Protein AF-A0A2Z3GND5-F1 (afdb_monomer_lite)

Foldseek 3Di:
DDPVVQCVLLVVLVHGPVVLVVQVPDPPDDDDDSPDDDDDDDDDDDDDDDDDKDKDKDAADAARVAEDEQEFADDDPAADDDDPNDRGPPCVVPGVVSVVVLVVVVVCQVPDVVHHRYMYMYMHHYPPD

InterPro domains:
  IPR007484 Peptidase M28 [PF04389] (53-129)
  IPR045175 Peptidase M28 family [PTHR12147] (42-129)

Sequence (129 aa):
MTPDAAKRLFAAAGQNYDAAYAAANKPGFRAQPLGLTFSTSVRNRIVHKASQNVVAVLPGTTRPQEYILYSAHWDHLGIGPAINGDSIYNGAVDNALGCAALLAAATAFRQATPPPGRSIVFLAFTAEE

Organism: NCBI:txid1850093

Secondary structure (DSSP, 8-state):
--HHHHHHHHHHTT--HHHHHHHHTSTT-------------------------EEEEE--SSEEEEEEEEEEE-----EEEEETTEEE---IIIIIHHHHHHHHHHHHHHH-SSPPSEEEEEEEE----

Radius of gyration: 22.98 Å; chains: 1; bounding box: 48×28×56 Å

pLDDT: mean 95.64, std 3.21, range [71.56, 98.81]

Structure (mmCIF, N/CA/C/O backbone):
data_AF-A0A2Z3GND5-F1
#
_entry.id   AF-A0A2Z3GND5-F1
#
loop_
_atom_site.group_PDB
_atom_site.id
_atom_site.type_symbol
_atom_site.label_atom_id
_atom_site.label_alt_id
_atom_site.label_comp_id
_atom_site.label_asym_id
_atom_site.label_entity_id
_atom_site.label_seq_id
_atom_site.pdbx_PDB_ins_code
_atom_site.Cartn_x
_atom_site.Cartn_y
_atom_site.Cartn_z
_atom_site.occupancy
_atom_site.B_iso_or_equiv
_atom_site.auth_seq_id
_atom_site.auth_comp_id
_atom_site.auth_asym_id
_atom_site.auth_atom_id
_atom_site.pdbx_PDB_model_num
ATOM 1 N N . MET A 1 1 ? 9.373 1.834 -17.094 1.00 71.56 1 MET A N 1
ATOM 2 C CA . MET A 1 1 ? 10.001 2.632 -18.175 1.00 71.56 1 MET A CA 1
ATOM 3 C C . MET A 1 1 ? 9.625 4.084 -17.945 1.00 71.56 1 MET A C 1
ATOM 5 O O . MET A 1 1 ? 8.442 4.350 -17.792 1.00 71.56 1 MET A O 1
ATOM 9 N N . THR A 1 2 ? 10.588 4.999 -17.848 1.00 89.12 2 THR A N 1
ATOM 10 C CA . THR A 1 2 ? 10.278 6.426 -17.651 1.00 89.12 2 THR A CA 1
ATOM 11 C C . THR A 1 2 ? 9.680 7.038 -18.926 1.00 89.12 2 THR A C 1
ATOM 13 O O . THR A 1 2 ? 9.939 6.513 -20.015 1.00 89.12 2 THR A O 1
ATOM 16 N N . PRO A 1 3 ? 8.930 8.156 -18.841 1.00 90.94 3 PRO A N 1
ATOM 17 C CA . PRO A 1 3 ? 8.417 8.855 -20.023 1.00 90.94 3 PRO A CA 1
ATOM 18 C C . PRO A 1 3 ? 9.515 9.219 -21.030 1.00 90.94 3 PRO A C 1
ATOM 20 O O . PRO A 1 3 ? 9.340 9.036 -22.230 1.00 90.94 3 PRO A O 1
ATOM 23 N N . ASP A 1 4 ? 10.688 9.642 -20.557 1.00 93.56 4 ASP A N 1
ATOM 24 C CA . ASP A 1 4 ? 11.815 9.982 -21.433 1.00 93.56 4 ASP A CA 1
ATOM 25 C C . ASP A 1 4 ? 12.412 8.766 -22.140 1.00 93.56 4 ASP A C 1
ATOM 27 O O . ASP A 1 4 ? 12.865 8.862 -23.282 1.00 93.56 4 ASP A O 1
ATOM 31 N N . ALA A 1 5 ? 12.451 7.614 -21.466 1.00 93.38 5 ALA A N 1
ATOM 32 C CA . ALA A 1 5 ? 12.867 6.366 -22.094 1.00 93.38 5 ALA A CA 1
ATOM 33 C C . ALA A 1 5 ? 11.836 5.919 -23.144 1.00 93.38 5 ALA A C 1
ATOM 35 O O . ALA A 1 5 ? 12.220 5.507 -24.236 1.00 93.38 5 ALA A O 1
ATOM 36 N N . ALA A 1 6 ? 10.540 6.079 -22.855 1.00 93.94 6 ALA A N 1
ATOM 37 C CA . ALA A 1 6 ? 9.463 5.780 -23.795 1.00 93.94 6 ALA A CA 1
ATOM 38 C C . ALA A 1 6 ? 9.532 6.675 -25.042 1.00 93.94 6 ALA A C 1
ATOM 40 O O . ALA A 1 6 ? 9.522 6.174 -26.162 1.00 93.94 6 ALA A O 1
ATOM 41 N N . LYS A 1 7 ? 9.694 7.992 -24.864 1.00 96.19 7 LYS A N 1
ATOM 42 C CA . LYS A 1 7 ? 9.857 8.947 -25.970 1.00 96.19 7 LYS A CA 1
ATOM 43 C C . LYS A 1 7 ? 11.046 8.592 -26.860 1.00 96.19 7 LYS A C 1
ATOM 45 O O . LYS A 1 7 ? 10.909 8.593 -28.080 1.00 96.19 7 LYS A O 1
ATOM 50 N N . ARG A 1 8 ? 12.184 8.218 -26.265 1.00 95.00 8 ARG A N 1
ATOM 51 C CA . ARG A 1 8 ? 13.364 7.745 -27.008 1.00 95.00 8 ARG A CA 1
ATOM 52 C C . ARG A 1 8 ? 13.091 6.460 -27.788 1.00 95.00 8 ARG A C 1
ATOM 54 O O . ARG A 1 8 ? 13.509 6.359 -28.936 1.00 95.00 8 ARG A O 1
ATOM 61 N N . LEU A 1 9 ? 12.371 5.508 -27.196 1.00 95.19 9 LEU A N 1
ATOM 62 C CA . LEU A 1 9 ? 12.004 4.256 -27.859 1.00 95.19 9 LEU A CA 1
ATOM 63 C C . LEU A 1 9 ? 11.088 4.493 -29.068 1.00 95.19 9 LEU A C 1
ATOM 65 O O . LEU A 1 9 ? 11.342 3.961 -30.144 1.00 95.19 9 LEU A O 1
ATOM 69 N N . PHE A 1 10 ? 10.051 5.316 -28.910 1.00 96.12 10 PHE A N 1
ATOM 70 C CA . PHE A 1 10 ? 9.143 5.662 -30.007 1.00 96.12 10 PHE A CA 1
ATOM 71 C C . PHE A 1 10 ? 9.865 6.448 -31.103 1.00 96.12 10 PHE A C 1
ATOM 73 O O . PHE A 1 10 ? 9.701 6.131 -32.277 1.00 96.12 10 PHE A O 1
ATOM 80 N N . ALA A 1 11 ? 10.736 7.393 -30.739 1.00 95.50 11 ALA A N 1
ATOM 81 C CA . ALA A 1 11 ? 11.563 8.104 -31.710 1.00 95.50 11 ALA A CA 1
ATOM 82 C C . ALA A 1 11 ? 12.479 7.148 -32.498 1.00 95.50 11 ALA A C 1
ATOM 84 O O . ALA A 1 11 ? 12.579 7.271 -33.716 1.00 95.50 11 ALA A O 1
ATOM 85 N N . ALA A 1 12 ? 13.088 6.155 -31.837 1.00 95.12 12 ALA A N 1
ATOM 86 C CA . ALA A 1 12 ? 13.8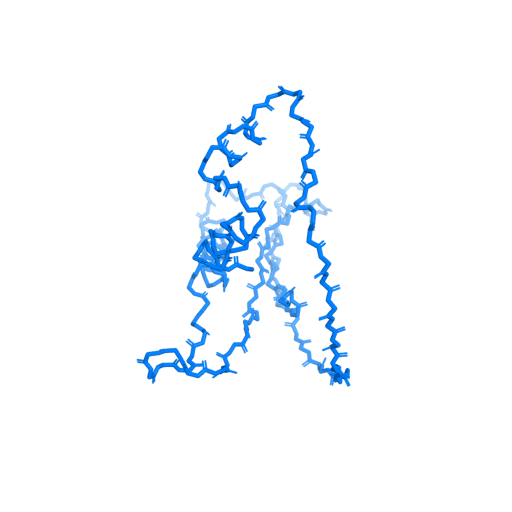88 5.121 -32.501 1.00 95.12 12 ALA A CA 1
ATOM 87 C C . ALA A 1 12 ? 13.056 4.237 -33.450 1.00 95.12 12 ALA A C 1
ATOM 89 O O . ALA A 1 12 ? 13.575 3.755 -34.452 1.00 95.12 12 ALA A O 1
ATOM 90 N N . ALA A 1 13 ? 11.763 4.065 -33.163 1.00 95.56 13 ALA A N 1
ATOM 91 C CA . ALA A 1 13 ? 10.792 3.410 -34.039 1.00 95.56 13 ALA A CA 1
ATOM 92 C C . ALA A 1 13 ? 10.271 4.315 -35.177 1.00 95.56 13 ALA A C 1
ATOM 94 O O . ALA A 1 13 ? 9.405 3.893 -35.943 1.00 95.56 13 ALA A O 1
ATOM 95 N N . GLY A 1 14 ? 10.730 5.570 -35.277 1.00 95.62 14 GLY A N 1
ATOM 96 C CA . GLY A 1 14 ? 10.196 6.551 -36.229 1.00 95.62 14 GLY A CA 1
ATOM 97 C C . GLY A 1 14 ? 8.774 7.022 -35.897 1.00 95.62 14 GLY A C 1
ATOM 98 O O . GLY A 1 14 ? 8.067 7.516 -36.772 1.00 95.62 14 GLY A O 1
ATOM 99 N N . GLN A 1 15 ? 8.333 6.855 -34.647 1.00 95.38 15 GLN A N 1
ATOM 100 C CA . GLN A 1 15 ? 6.980 7.163 -34.185 1.00 95.38 15 GLN A CA 1
ATOM 101 C C . GLN A 1 15 ? 6.965 8.322 -33.183 1.00 95.38 15 GLN A C 1
ATOM 103 O O . GLN A 1 15 ? 7.907 8.545 -32.423 1.00 95.38 15 GLN A O 1
ATOM 108 N N . ASN A 1 16 ? 5.850 9.054 -33.147 1.00 95.31 16 ASN A N 1
ATOM 109 C CA . ASN A 1 16 ? 5.625 10.114 -32.169 1.00 95.31 16 ASN A CA 1
ATOM 110 C C . ASN A 1 16 ? 4.911 9.545 -30.933 1.00 95.31 16 ASN A C 1
ATOM 112 O O . ASN A 1 16 ? 3.745 9.155 -31.007 1.00 95.31 16 ASN A O 1
ATOM 116 N N . TYR A 1 17 ? 5.614 9.537 -29.799 1.00 95.31 17 TYR A N 1
ATOM 117 C CA . TYR A 1 17 ? 5.088 9.058 -28.521 1.00 95.31 17 TYR A CA 1
ATOM 118 C C . TYR A 1 17 ? 3.806 9.780 -28.091 1.00 95.31 17 TYR A C 1
ATOM 120 O O . TYR A 1 17 ? 2.840 9.115 -27.732 1.00 95.31 17 TYR A O 1
ATOM 128 N N . ASP A 1 18 ? 3.766 11.114 -28.137 1.00 95.44 18 ASP A N 1
ATOM 129 C CA . ASP A 1 18 ? 2.628 11.882 -27.617 1.00 95.44 18 ASP A CA 1
ATOM 130 C C . ASP A 1 18 ? 1.368 11.635 -28.464 1.00 95.44 18 ASP A C 1
ATOM 132 O O . ASP A 1 18 ? 0.272 11.463 -27.927 1.00 95.44 18 ASP A O 1
ATOM 136 N N . ALA A 1 19 ? 1.527 11.518 -29.788 1.00 95.12 19 ALA A N 1
ATOM 137 C CA . ALA A 1 19 ? 0.434 11.158 -30.691 1.00 95.12 19 ALA A CA 1
ATOM 138 C C . ALA A 1 19 ? -0.068 9.724 -30.443 1.00 95.12 19 ALA A C 1
ATOM 140 O O . ALA A 1 19 ? -1.279 9.493 -30.381 1.00 95.12 19 ALA A O 1
ATOM 141 N N . ALA A 1 20 ? 0.849 8.769 -30.261 1.00 94.31 20 ALA A N 1
ATOM 142 C CA . ALA A 1 20 ? 0.507 7.382 -29.960 1.00 94.31 20 ALA A CA 1
ATOM 143 C C . ALA A 1 20 ? -0.181 7.245 -28.591 1.00 94.31 20 ALA A C 1
ATOM 145 O O . ALA A 1 20 ? -1.189 6.549 -28.476 1.00 94.31 20 ALA A O 1
ATOM 146 N N . TYR A 1 21 ? 0.303 7.959 -27.574 1.00 94.75 21 TYR A N 1
ATOM 147 C CA . TYR A 1 21 ? -0.288 7.994 -26.237 1.00 94.75 21 TYR A CA 1
ATOM 148 C C . TYR A 1 21 ? -1.692 8.615 -26.255 1.00 94.75 21 TYR A C 1
ATOM 150 O O . TYR A 1 21 ? -2.628 8.072 -25.668 1.00 94.75 21 TYR A O 1
ATOM 158 N N . ALA A 1 22 ? -1.887 9.716 -26.986 1.00 95.75 22 ALA A N 1
ATOM 159 C CA . ALA A 1 22 ? -3.206 10.323 -27.159 1.00 95.75 22 ALA A CA 1
ATOM 160 C C . ALA A 1 22 ? -4.187 9.401 -27.907 1.00 95.75 22 ALA A C 1
ATOM 162 O O . ALA A 1 22 ? -5.377 9.381 -27.589 1.00 95.75 22 ALA A O 1
ATOM 163 N N . ALA A 1 23 ? -3.708 8.630 -28.889 1.00 94.81 23 ALA A N 1
ATOM 164 C CA . ALA A 1 23 ? -4.519 7.639 -29.595 1.00 94.81 23 ALA A CA 1
ATOM 165 C C . ALA A 1 23 ? -4.883 6.437 -28.705 1.00 94.81 23 ALA A C 1
ATOM 167 O O . ALA A 1 23 ? -6.012 5.955 -28.785 1.00 94.81 23 ALA A O 1
ATOM 168 N N . ALA A 1 24 ? -3.967 5.991 -27.840 1.00 95.31 24 ALA A N 1
ATOM 169 C CA . ALA A 1 24 ? -4.179 4.872 -26.919 1.00 95.31 24 ALA A CA 1
ATOM 170 C C . ALA A 1 24 ? -5.295 5.130 -25.894 1.00 95.31 24 ALA A C 1
ATOM 172 O O . ALA A 1 24 ? -5.988 4.202 -25.487 1.00 95.31 24 ALA A O 1
ATOM 173 N N . ASN A 1 25 ? -5.522 6.393 -25.530 1.00 96.06 25 ASN A N 1
ATOM 174 C CA . ASN A 1 25 ? -6.556 6.803 -24.576 1.00 96.06 25 ASN A CA 1
ATOM 175 C C . ASN A 1 25 ? -7.960 6.959 -25.198 1.00 96.06 25 ASN A C 1
ATOM 177 O O . ASN A 1 25 ? -8.829 7.608 -24.614 1.00 96.06 25 ASN A O 1
ATOM 181 N N . LYS A 1 26 ? -8.202 6.397 -26.390 1.00 97.00 26 LYS A N 1
ATOM 182 C CA . LYS A 1 26 ? -9.500 6.446 -27.081 1.00 97.00 26 LYS A CA 1
ATOM 183 C C . LYS A 1 26 ? -10.101 5.041 -27.235 1.00 97.00 26 LYS A C 1
ATOM 185 O O . LYS A 1 26 ? -9.369 4.101 -27.554 1.00 97.00 26 LYS A O 1
ATOM 190 N N . PRO A 1 27 ? -11.430 4.878 -27.076 1.00 96.31 27 PRO A N 1
ATOM 191 C CA . PRO A 1 27 ? -12.105 3.613 -27.355 1.00 96.31 27 PRO A CA 1
ATOM 192 C C . PRO A 1 27 ? -11.815 3.106 -28.773 1.00 96.31 27 PRO A C 1
ATOM 194 O O . PRO A 1 27 ? -11.768 3.885 -29.723 1.00 96.31 27 PRO A O 1
ATOM 197 N N . GLY A 1 28 ? -11.635 1.792 -28.921 1.00 94.31 28 GLY A N 1
ATOM 198 C CA . GLY A 1 28 ? -11.357 1.166 -30.218 1.00 94.31 28 GLY A CA 1
ATOM 199 C C . GLY A 1 28 ? -9.903 1.271 -30.693 1.00 94.31 28 GLY A C 1
ATOM 200 O O . GLY A 1 28 ? -9.614 0.880 -31.825 1.00 94.31 28 GLY A O 1
ATOM 201 N N . PHE A 1 29 ? -8.986 1.763 -29.851 1.00 96.81 29 PHE A N 1
ATOM 202 C CA . PHE A 1 29 ? -7.553 1.747 -30.138 1.00 96.81 29 PHE A CA 1
ATOM 203 C C . PHE A 1 29 ? -7.055 0.340 -30.497 1.00 96.81 29 PHE A C 1
ATOM 205 O O . PHE A 1 29 ? -7.437 -0.662 -29.889 1.00 96.81 29 PHE A O 1
ATOM 212 N N . ARG A 1 30 ? -6.150 0.281 -31.476 1.00 94.31 30 ARG A N 1
ATOM 213 C CA . ARG A 1 30 ? -5.401 -0.923 -31.832 1.00 94.31 30 ARG A CA 1
ATOM 214 C C . ARG A 1 30 ? -3.917 -0.636 -31.687 1.00 94.31 30 ARG A C 1
ATOM 216 O O . ARG A 1 30 ? -3.437 0.375 -32.196 1.00 94.31 30 ARG A O 1
ATOM 223 N N . ALA A 1 31 ? -3.208 -1.538 -31.013 1.00 92.31 31 ALA A N 1
ATOM 224 C CA . ALA A 1 31 ? -1.766 -1.435 -30.842 1.00 92.31 31 ALA A CA 1
ATOM 225 C C . ALA A 1 31 ? -1.056 -1.379 -32.204 1.00 92.31 31 ALA A C 1
ATOM 227 O O . ALA A 1 31 ? -1.405 -2.118 -33.127 1.00 92.31 31 ALA A O 1
ATOM 228 N N . GLN A 1 32 ? -0.062 -0.498 -32.317 1.00 90.19 32 GLN A N 1
ATOM 229 C CA . GLN A 1 32 ? 0.734 -0.312 -33.528 1.00 90.19 32 GLN A CA 1
ATOM 230 C C . GLN A 1 32 ? 2.120 -0.936 -33.331 1.00 90.19 32 GLN A C 1
ATOM 232 O O . GLN A 1 32 ? 2.729 -0.737 -32.276 1.00 90.19 32 GLN A O 1
ATOM 237 N N . PRO A 1 33 ? 2.636 -1.701 -34.308 1.00 92.81 33 PRO A N 1
ATOM 238 C CA . PRO A 1 33 ? 3.966 -2.282 -34.199 1.00 92.81 33 PRO A CA 1
ATOM 239 C C . PRO A 1 33 ? 5.031 -1.181 -34.227 1.00 92.81 33 PRO A C 1
ATOM 241 O O . PRO A 1 33 ? 4.989 -0.297 -35.078 1.00 92.81 33 PRO A O 1
ATOM 244 N N . LEU A 1 34 ? 6.016 -1.261 -33.327 1.00 93.50 34 LEU A N 1
ATOM 245 C CA . LEU A 1 34 ? 7.171 -0.351 -33.320 1.00 93.50 34 LEU A CA 1
ATOM 246 C C . LEU A 1 34 ? 8.228 -0.714 -34.377 1.00 93.50 34 LEU A C 1
ATOM 248 O O . LEU A 1 34 ? 9.119 0.079 -34.640 1.00 93.50 34 LEU A O 1
ATOM 252 N N . GLY A 1 35 ? 8.174 -1.916 -34.963 1.00 94.38 35 GLY A N 1
ATOM 253 C CA . GLY A 1 35 ? 9.183 -2.372 -35.932 1.00 94.38 35 GLY A CA 1
ATOM 254 C C . GLY A 1 35 ? 10.588 -2.555 -35.339 1.00 94.38 35 GLY A C 1
ATOM 255 O O . GLY A 1 35 ? 11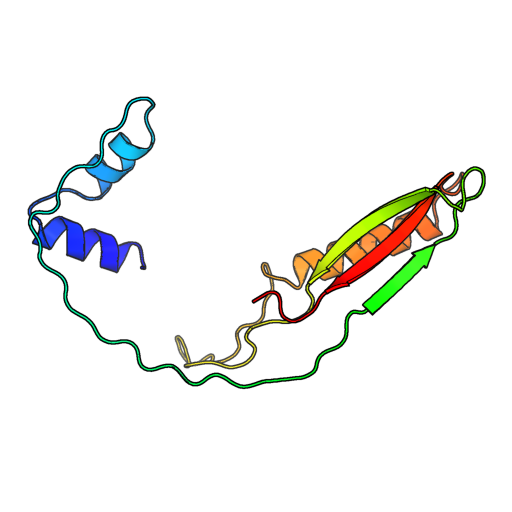.558 -2.676 -36.079 1.00 94.38 35 GLY A O 1
ATOM 256 N N . LEU A 1 36 ? 10.702 -2.579 -34.009 1.00 94.19 36 LEU A N 1
ATOM 257 C CA . LEU A 1 36 ? 11.956 -2.747 -33.284 1.00 94.19 36 LEU A CA 1
ATOM 258 C C . LEU A 1 36 ? 12.095 -4.174 -32.756 1.00 94.19 36 LEU A C 1
ATOM 260 O O . LEU A 1 36 ? 11.113 -4.810 -32.375 1.00 94.19 36 LEU A O 1
ATOM 264 N N . THR A 1 37 ? 13.339 -4.640 -32.671 1.00 94.25 37 THR A N 1
ATOM 265 C CA . THR A 1 37 ? 13.692 -5.877 -31.966 1.00 94.25 37 THR A CA 1
ATOM 266 C C . THR A 1 37 ? 14.361 -5.520 -30.644 1.00 94.25 37 THR A C 1
ATOM 268 O O . THR A 1 37 ? 15.239 -4.660 -30.605 1.00 94.25 37 THR A O 1
ATOM 271 N N . PHE A 1 38 ? 13.957 -6.180 -29.561 1.00 91.56 38 PHE A N 1
ATOM 272 C CA . PHE A 1 38 ? 14.523 -5.992 -28.227 1.00 91.56 38 PHE A CA 1
ATOM 273 C C . PHE A 1 38 ? 15.054 -7.324 -27.697 1.00 91.56 38 PHE A C 1
ATOM 275 O O . PHE A 1 38 ? 14.371 -8.342 -27.782 1.00 91.56 38 PHE A O 1
ATOM 282 N N . SER A 1 39 ? 16.267 -7.312 -27.145 1.00 94.56 39 SER A N 1
ATOM 283 C CA . SER A 1 39 ? 16.881 -8.461 -26.478 1.00 94.56 39 SER A CA 1
ATOM 284 C C . SER A 1 39 ? 17.470 -8.009 -25.147 1.00 94.56 39 SER A C 1
ATOM 286 O O . SER A 1 39 ? 18.108 -6.959 -25.071 1.00 94.56 39 SER A O 1
ATOM 288 N N . THR A 1 40 ? 17.228 -8.779 -24.088 1.00 93.88 40 THR A N 1
ATOM 289 C CA . THR A 1 40 ? 17.735 -8.499 -22.742 1.00 93.88 40 THR A CA 1
ATOM 290 C C . THR A 1 40 ? 17.878 -9.788 -21.938 1.00 93.88 40 THR A C 1
ATOM 292 O O . THR A 1 40 ? 17.301 -10.817 -22.285 1.00 93.88 40 THR A O 1
ATOM 295 N N . SER A 1 41 ? 18.621 -9.726 -20.836 1.00 95.56 41 SER A N 1
ATOM 296 C CA . SER A 1 41 ? 18.718 -10.802 -19.850 1.00 95.56 41 SER A CA 1
ATOM 297 C C . SER A 1 41 ? 18.494 -10.242 -18.453 1.00 95.56 41 SER A C 1
ATOM 299 O O . SER A 1 41 ? 19.092 -9.225 -18.099 1.00 95.56 41 SER A O 1
ATOM 301 N N . VAL A 1 42 ? 17.702 -10.934 -17.638 1.00 94.94 42 VAL A N 1
ATOM 302 C CA . VAL A 1 42 ? 17.516 -10.612 -16.219 1.00 94.94 42 VAL A CA 1
ATOM 303 C C . VAL A 1 42 ? 18.131 -11.732 -15.391 1.00 94.94 42 VAL A C 1
ATOM 305 O O . VAL A 1 42 ? 17.816 -12.902 -15.591 1.00 94.94 42 VAL A O 1
ATOM 308 N N . ARG A 1 43 ? 19.014 -11.380 -14.454 1.00 94.69 43 ARG A N 1
ATOM 309 C CA . ARG A 1 43 ? 19.526 -12.306 -13.437 1.00 94.69 43 ARG A CA 1
ATOM 310 C C . ARG A 1 43 ? 18.876 -11.952 -12.110 1.00 94.69 43 ARG A C 1
ATOM 312 O O . ARG A 1 43 ? 19.046 -10.832 -11.644 1.00 94.69 43 ARG A O 1
ATOM 319 N N . ASN A 1 44 ? 18.151 -12.897 -11.520 1.00 94.81 44 ASN A N 1
ATOM 320 C CA . ASN A 1 44 ? 17.479 -12.711 -10.237 1.00 94.81 44 ASN A CA 1
ATOM 321 C C . ASN A 1 44 ? 17.974 -13.739 -9.209 1.00 94.81 44 ASN A C 1
ATOM 323 O O . ASN A 1 44 ? 18.370 -14.848 -9.569 1.00 94.81 44 ASN A O 1
ATOM 327 N N . ARG A 1 45 ? 17.924 -13.371 -7.927 1.00 94.50 45 ARG A N 1
ATOM 328 C CA . ARG A 1 45 ? 18.154 -14.254 -6.785 1.00 94.50 45 ARG A CA 1
ATOM 329 C C . ARG A 1 45 ? 16.929 -14.202 -5.881 1.00 94.50 45 ARG A C 1
ATOM 331 O O . ARG A 1 45 ? 16.595 -13.145 -5.361 1.00 94.50 45 ARG A O 1
ATOM 338 N N . ILE A 1 46 ? 16.320 -15.356 -5.637 1.00 94.62 46 ILE A N 1
ATOM 339 C CA . ILE A 1 46 ? 15.224 -15.469 -4.673 1.00 94.62 46 ILE A CA 1
ATOM 340 C C . ILE A 1 46 ? 15.812 -15.513 -3.262 1.00 94.62 46 ILE A C 1
ATOM 342 O O . ILE A 1 46 ? 16.746 -16.271 -2.981 1.00 94.62 46 ILE A O 1
ATOM 346 N N . VAL A 1 47 ? 15.257 -14.692 -2.377 1.00 92.38 47 VAL A N 1
ATOM 347 C CA . VAL A 1 47 ? 15.577 -14.668 -0.950 1.00 92.38 47 VAL A CA 1
ATOM 348 C C . VAL A 1 47 ? 14.270 -14.780 -0.180 1.00 92.38 47 VAL A C 1
ATOM 350 O O . VAL A 1 47 ? 13.314 -14.078 -0.489 1.00 92.38 47 VAL A O 1
ATOM 353 N N . HIS A 1 48 ? 14.241 -15.644 0.830 1.00 94.25 48 HIS A N 1
ATOM 354 C CA . HIS A 1 48 ? 13.098 -15.772 1.727 1.00 94.25 48 HIS A CA 1
ATOM 355 C C . HIS A 1 48 ? 13.345 -14.930 2.975 1.00 94.25 48 HIS A C 1
ATOM 357 O O . HIS A 1 48 ? 14.415 -15.013 3.583 1.00 94.25 48 HIS A O 1
ATOM 363 N N . LYS A 1 49 ? 12.358 -14.118 3.347 1.00 91.50 49 LYS A N 1
ATOM 364 C CA . LYS A 1 49 ? 12.366 -13.297 4.557 1.00 91.50 49 LYS A CA 1
ATOM 365 C C . LYS A 1 49 ? 11.060 -13.518 5.309 1.00 91.50 49 LYS A C 1
ATOM 367 O O . LYS A 1 49 ? 10.026 -13.748 4.692 1.00 91.50 49 LYS A O 1
ATOM 372 N N . ALA A 1 50 ? 11.125 -13.450 6.633 1.00 95.00 50 ALA A N 1
ATOM 373 C CA . ALA A 1 50 ? 9.940 -13.428 7.476 1.00 95.00 50 ALA A CA 1
ATOM 374 C C . ALA A 1 50 ? 9.590 -11.976 7.808 1.00 95.00 50 ALA A C 1
ATOM 376 O O . ALA A 1 50 ? 10.476 -11.177 8.107 1.00 95.00 50 ALA A O 1
ATOM 377 N N . SER A 1 51 ? 8.301 -11.661 7.781 1.00 95.25 51 SER A N 1
ATOM 378 C CA . SER A 1 51 ? 7.754 -10.390 8.244 1.00 95.25 51 SER A CA 1
ATOM 379 C C . SER A 1 51 ? 6.396 -10.639 8.907 1.00 95.25 51 SER A C 1
ATOM 381 O O . SER A 1 51 ? 5.896 -11.766 8.883 1.00 95.25 51 SER A O 1
ATOM 383 N N . GLN A 1 52 ? 5.837 -9.627 9.569 1.00 97.00 52 GLN A N 1
ATOM 384 C CA . GLN A 1 52 ? 4.625 -9.757 10.375 1.00 97.00 52 GLN A CA 1
ATOM 385 C C . GLN A 1 52 ? 3.502 -8.856 9.865 1.00 97.00 52 GLN A C 1
ATOM 387 O O . GLN A 1 52 ?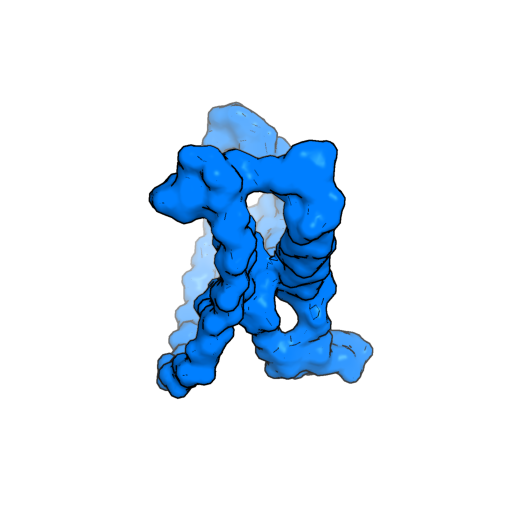 3.686 -7.655 9.674 1.00 97.00 52 GLN A O 1
ATOM 392 N N . ASN A 1 53 ? 2.314 -9.435 9.717 1.00 98.12 53 ASN A N 1
ATOM 393 C CA . ASN A 1 53 ? 1.089 -8.654 9.597 1.00 98.12 53 ASN A CA 1
ATOM 394 C C . ASN A 1 53 ? 0.704 -8.114 10.978 1.00 98.12 53 ASN A C 1
ATOM 396 O O . ASN A 1 53 ? 0.818 -8.825 11.979 1.00 98.12 53 ASN A O 1
ATOM 400 N N . VAL A 1 54 ? 0.194 -6.887 11.031 1.00 98.06 54 VAL A N 1
ATOM 401 C CA . VAL A 1 54 ? -0.348 -6.291 12.258 1.00 98.06 54 VAL A CA 1
ATOM 402 C C . VAL A 1 54 ? -1.863 -6.235 12.138 1.00 98.06 54 VAL A C 1
ATOM 404 O O . VAL A 1 54 ? -2.396 -5.631 11.210 1.00 98.06 54 VAL A O 1
ATOM 407 N N . VAL A 1 55 ? -2.562 -6.877 13.073 1.00 98.25 55 VAL A N 1
ATOM 408 C CA . VAL A 1 55 ? -4.024 -7.000 13.069 1.00 98.25 55 VAL A CA 1
ATOM 409 C C . VAL A 1 55 ? -4.579 -6.396 14.355 1.00 98.25 55 VAL A C 1
ATOM 411 O O . VAL A 1 55 ? -4.135 -6.743 15.448 1.00 98.25 55 VAL A O 1
ATOM 414 N N . ALA A 1 56 ? -5.598 -5.550 14.235 1.00 98.12 56 ALA A N 1
ATOM 415 C CA . ALA A 1 56 ? -6.415 -5.091 15.351 1.00 98.12 56 ALA A CA 1
ATOM 416 C C . ALA A 1 56 ? -7.900 -5.311 15.046 1.00 98.12 56 ALA A C 1
ATOM 418 O O . ALA A 1 56 ? -8.340 -5.141 13.911 1.00 98.12 56 ALA A O 1
ATOM 419 N N . VAL A 1 57 ? -8.683 -5.666 16.066 1.00 98.50 57 VAL A N 1
ATOM 420 C CA . VAL A 1 57 ? -10.133 -5.865 15.946 1.00 98.50 57 VAL A CA 1
ATOM 421 C C . VAL A 1 57 ? -10.849 -4.973 16.952 1.00 98.50 57 VAL A C 1
ATOM 423 O O . VAL A 1 57 ? -10.571 -5.036 18.147 1.00 98.50 57 VAL A O 1
ATOM 426 N N . LEU A 1 58 ? -11.792 -4.167 16.469 1.00 98.50 58 LEU A N 1
ATOM 427 C CA . LEU A 1 58 ? -12.765 -3.442 17.280 1.00 98.50 58 LEU A CA 1
ATOM 428 C C . LEU A 1 58 ? -14.092 -4.216 17.249 1.00 98.50 58 LEU A C 1
ATOM 430 O O . LEU A 1 58 ? -14.740 -4.225 16.201 1.00 98.50 58 LEU A O 1
ATOM 434 N N . PRO A 1 59 ? -14.508 -4.874 18.348 1.00 98.50 59 PRO A N 1
ATOM 435 C CA . PRO A 1 59 ? -15.754 -5.633 18.370 1.00 98.50 59 PRO A CA 1
ATOM 436 C C . PRO A 1 59 ? -16.985 -4.751 18.130 1.00 98.50 59 PRO A C 1
ATOM 438 O O . PRO A 1 59 ? -17.117 -3.677 18.717 1.00 98.50 59 PRO A O 1
ATOM 441 N N . GLY A 1 60 ? -17.896 -5.226 17.281 1.00 98.38 60 GLY A N 1
ATOM 442 C CA . GLY A 1 60 ? -19.187 -4.587 17.034 1.00 98.38 60 GLY A CA 1
ATOM 443 C C . GLY A 1 60 ? -20.193 -4.836 18.154 1.00 98.38 60 GLY A C 1
ATOM 444 O O . GLY A 1 60 ? -20.062 -5.782 18.927 1.00 98.38 60 GLY A O 1
ATOM 445 N N . THR A 1 61 ? -21.235 -4.011 18.223 1.00 98.38 61 THR A N 1
ATOM 446 C CA . THR A 1 61 ? -22.233 -4.094 19.305 1.00 98.38 61 THR A CA 1
ATOM 447 C C . THR A 1 61 ? -23.403 -5.034 19.031 1.00 98.38 61 THR A C 1
ATOM 449 O O . THR A 1 61 ? -23.836 -5.741 19.934 1.00 98.38 61 THR A O 1
ATOM 452 N N . THR A 1 62 ? -23.936 -5.055 17.806 1.00 98.31 62 THR A N 1
ATOM 453 C CA . THR A 1 62 ? -25.170 -5.800 17.470 1.00 98.31 62 THR A CA 1
ATOM 454 C C . THR A 1 62 ? -24.908 -7.040 16.626 1.00 98.31 62 THR A C 1
ATOM 456 O O . THR A 1 62 ? -25.643 -8.018 16.719 1.00 98.31 62 THR A O 1
ATOM 459 N N . ARG A 1 63 ? -23.856 -7.014 15.804 1.00 98.56 63 ARG A N 1
ATOM 460 C CA . ARG A 1 63 ? -23.426 -8.100 14.913 1.00 98.56 63 ARG A CA 1
ATOM 461 C C . ARG A 1 63 ? -21.912 -8.326 15.064 1.00 98.56 63 ARG A C 1
ATOM 463 O O . ARG A 1 63 ? -21.165 -8.096 14.114 1.00 98.56 63 ARG A O 1
ATOM 470 N N . PRO A 1 64 ? -21.429 -8.749 16.249 1.00 98.38 64 PRO A N 1
ATOM 471 C CA . PRO A 1 64 ? -19.994 -8.863 16.541 1.00 98.38 64 PRO A CA 1
ATOM 472 C C . PRO A 1 64 ? -19.262 -9.930 15.712 1.00 98.38 64 PRO A C 1
ATOM 474 O O . PRO A 1 64 ? -18.040 -9.892 15.622 1.00 98.38 64 PRO A O 1
ATOM 477 N N . GLN A 1 65 ? -19.990 -10.867 15.103 1.00 98.50 65 GLN A N 1
ATOM 478 C CA . GLN A 1 65 ? -19.430 -11.926 14.254 1.00 98.50 65 GLN A CA 1
ATOM 479 C C . GLN A 1 65 ? -19.392 -11.545 12.760 1.00 98.50 65 GLN A C 1
ATOM 481 O O . GLN A 1 65 ? -18.953 -12.336 11.932 1.00 98.50 65 GLN A O 1
ATOM 486 N N . GLU A 1 66 ? -19.857 -10.343 12.397 1.00 98.62 66 GLU A N 1
ATOM 487 C CA . GLU A 1 66 ? -19.729 -9.786 11.047 1.00 98.62 66 GLU A CA 1
ATOM 488 C C . GLU A 1 66 ? -18.603 -8.753 11.036 1.00 98.62 66 GLU A C 1
ATOM 490 O O . GLU A 1 66 ? -18.573 -7.861 11.887 1.00 98.62 66 GLU A O 1
ATOM 495 N N . TYR A 1 67 ? -17.705 -8.852 10.057 1.00 98.50 67 TYR A N 1
ATOM 496 C CA . TYR A 1 67 ? -16.482 -8.056 10.006 1.00 98.50 67 TYR A CA 1
ATOM 497 C C . TYR A 1 67 ? -16.446 -7.154 8.775 1.00 98.50 67 TYR A C 1
ATOM 499 O O . TYR A 1 67 ? -16.743 -7.589 7.664 1.00 98.50 67 TYR A O 1
ATOM 507 N N . ILE A 1 68 ? -16.038 -5.902 8.976 1.00 98.44 68 ILE A N 1
ATOM 508 C CA . ILE A 1 68 ? -15.615 -4.997 7.904 1.00 98.44 68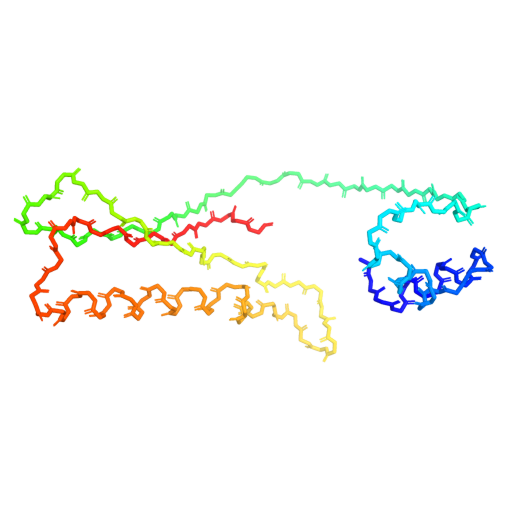 ILE A CA 1
ATOM 509 C C . ILE A 1 68 ? -14.103 -4.821 8.029 1.00 98.44 68 ILE A C 1
ATOM 511 O O . ILE A 1 68 ? -13.609 -4.460 9.096 1.00 98.44 68 ILE A O 1
ATOM 515 N N . LEU A 1 69 ? -13.376 -5.095 6.949 1.00 98.38 69 LEU A N 1
ATOM 516 C CA . LEU A 1 69 ? -11.921 -4.999 6.900 1.00 98.38 69 LEU A CA 1
ATOM 517 C C . LEU A 1 69 ? -11.497 -3.672 6.267 1.00 98.38 69 LEU A C 1
ATOM 519 O O . LEU A 1 69 ? -11.880 -3.373 5.138 1.00 98.38 69 LEU A O 1
ATOM 523 N N . TYR A 1 70 ? -10.659 -2.926 6.979 1.00 98.44 70 TYR A N 1
ATOM 524 C CA . TYR A 1 70 ? -9.834 -1.860 6.426 1.00 98.44 70 TYR A CA 1
ATOM 525 C C . TYR A 1 70 ? -8.387 -2.336 6.422 1.00 98.44 70 TYR A C 1
ATOM 527 O O . TYR A 1 70 ? -7.912 -2.885 7.421 1.00 98.44 70 TYR A O 1
ATOM 535 N N . SER A 1 71 ? -7.680 -2.122 5.317 1.00 98.19 71 SER A N 1
ATOM 536 C CA . SER A 1 71 ? -6.300 -2.570 5.190 1.00 98.19 71 SER A CA 1
ATOM 537 C C . SER A 1 71 ? -5.387 -1.548 4.537 1.00 98.19 71 SER A C 1
ATOM 539 O O . SER A 1 71 ? -5.817 -0.742 3.716 1.00 98.19 71 SER A O 1
ATOM 541 N N . ALA A 1 72 ? -4.115 -1.651 4.890 1.00 98.06 72 ALA A N 1
ATOM 542 C CA . ALA A 1 72 ? -2.974 -1.062 4.205 1.00 98.06 72 ALA A CA 1
ATOM 543 C C . ALA A 1 72 ? -1.835 -2.094 4.236 1.00 98.06 72 ALA A C 1
ATOM 545 O O . ALA A 1 72 ? -1.952 -3.105 4.928 1.00 98.06 72 ALA A O 1
ATOM 546 N N . HIS A 1 73 ? -0.739 -1.859 3.530 1.00 98.00 73 HIS A N 1
ATOM 547 C CA . HIS A 1 73 ? 0.532 -2.527 3.817 1.00 98.00 73 HIS A CA 1
ATOM 548 C C . HIS A 1 73 ? 1.461 -1.530 4.512 1.00 98.00 73 HIS A C 1
ATOM 550 O O . HIS A 1 73 ? 1.224 -0.322 4.429 1.00 98.00 73 HIS A O 1
ATOM 556 N N . TRP A 1 74 ? 2.439 -2.032 5.267 1.00 96.00 74 TRP A N 1
ATOM 557 C CA . TRP A 1 74 ? 3.390 -1.214 6.031 1.00 96.00 74 TRP A CA 1
ATOM 558 C C . TRP A 1 74 ? 4.852 -1.426 5.624 1.00 96.00 74 TRP A C 1
ATOM 560 O O . TRP A 1 74 ? 5.724 -0.681 6.068 1.00 96.00 74 TRP A O 1
ATOM 570 N N . ASP A 1 75 ? 5.150 -2.427 4.796 1.00 95.50 75 ASP A N 1
ATOM 571 C CA . ASP A 1 75 ? 6.490 -2.651 4.261 1.00 95.50 75 ASP A CA 1
ATOM 572 C C . ASP A 1 75 ? 6.794 -1.736 3.083 1.00 95.50 75 ASP A C 1
ATOM 574 O O . ASP A 1 75 ? 5.916 -1.417 2.301 1.00 95.50 75 ASP A O 1
ATOM 578 N N . HIS A 1 76 ? 8.047 -1.342 2.923 1.00 94.56 76 HIS A N 1
ATOM 579 C CA . HIS A 1 76 ? 8.459 -0.595 1.746 1.00 94.56 76 HIS A CA 1
ATOM 580 C C . HIS A 1 76 ? 9.850 -1.048 1.304 1.00 94.56 76 HIS A C 1
ATOM 582 O O . HIS A 1 76 ? 10.582 -1.692 2.065 1.00 94.56 76 HIS A O 1
ATOM 588 N N . LEU A 1 77 ? 10.239 -0.679 0.084 1.00 92.62 77 LEU A N 1
ATOM 589 C CA . LEU A 1 77 ? 11.511 -1.061 -0.535 1.00 92.62 77 LEU A CA 1
ATOM 590 C C . LEU A 1 77 ? 12.745 -0.679 0.310 1.00 92.62 77 LEU A C 1
ATOM 592 O O . LEU A 1 77 ? 13.790 -1.330 0.227 1.00 92.62 77 LEU A O 1
ATOM 596 N N . GLY A 1 78 ? 12.629 0.357 1.146 1.00 91.88 78 GLY A N 1
ATOM 597 C CA . GLY A 1 78 ? 13.653 0.748 2.109 1.00 91.88 78 GLY A CA 1
ATOM 598 C C . GLY A 1 78 ? 14.825 1.470 1.450 1.00 91.88 78 GLY A C 1
ATOM 599 O O . GLY A 1 78 ? 14.706 2.632 1.085 1.00 91.88 78 GLY A O 1
ATOM 600 N N . ILE A 1 79 ? 15.979 0.812 1.335 1.00 94.69 79 ILE A N 1
ATOM 601 C CA . ILE A 1 79 ? 17.208 1.429 0.812 1.00 94.69 79 ILE A CA 1
ATOM 602 C C . ILE A 1 79 ? 17.543 0.825 -0.549 1.00 94.69 79 ILE A C 1
ATOM 604 O O . ILE A 1 79 ? 17.676 -0.394 -0.676 1.00 94.69 79 ILE A O 1
ATOM 608 N N . GLY A 1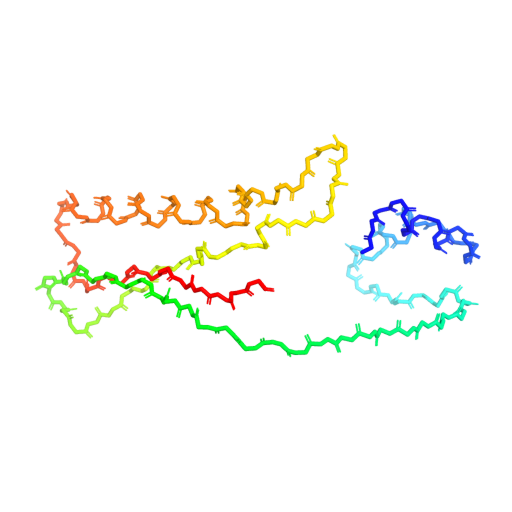 80 ? 17.748 1.681 -1.547 1.00 92.75 80 GLY A N 1
ATOM 609 C CA . GLY A 1 80 ? 18.160 1.285 -2.891 1.00 92.75 80 GLY A CA 1
ATOM 610 C C . GLY A 1 80 ? 19.280 2.156 -3.463 1.00 92.75 80 GLY A C 1
ATOM 611 O O . GLY A 1 80 ? 19.950 2.888 -2.734 1.00 92.75 80 GLY A O 1
ATOM 612 N N . PRO A 1 81 ? 19.538 2.065 -4.780 1.00 94.56 81 PRO A N 1
ATOM 613 C CA . PRO A 1 81 ? 20.470 2.956 -5.460 1.00 94.56 81 PRO A CA 1
ATOM 614 C C . PRO A 1 81 ? 20.139 4.433 -5.222 1.00 94.56 81 PRO A C 1
ATOM 616 O O . PRO A 1 81 ? 18.978 4.835 -5.319 1.00 94.56 81 PRO A O 1
ATOM 619 N N . ALA A 1 82 ? 21.175 5.235 -4.963 1.00 95.38 82 ALA A N 1
ATOM 620 C CA . ALA A 1 82 ? 21.008 6.656 -4.699 1.00 95.38 82 ALA A CA 1
ATOM 621 C C . ALA A 1 82 ? 20.539 7.416 -5.951 1.00 95.38 82 ALA A C 1
ATOM 623 O O . ALA A 1 82 ? 21.162 7.334 -7.012 1.00 95.38 82 ALA A O 1
ATOM 624 N N . ILE A 1 83 ? 19.475 8.200 -5.808 1.00 89.81 83 ILE A N 1
ATOM 625 C CA . ILE A 1 83 ? 18.951 9.116 -6.821 1.00 89.81 83 ILE A CA 1
ATOM 626 C C . ILE A 1 83 ? 19.189 10.528 -6.297 1.00 89.81 83 ILE A C 1
ATOM 628 O O . ILE A 1 83 ? 18.693 10.895 -5.238 1.00 89.81 83 ILE A O 1
ATOM 632 N N . ASN A 1 84 ? 19.982 11.323 -7.020 1.00 92.75 84 ASN A N 1
ATOM 633 C CA . ASN A 1 84 ? 20.347 12.686 -6.611 1.00 92.75 84 ASN A CA 1
ATOM 634 C C . ASN A 1 84 ? 20.946 12.777 -5.189 1.00 92.75 84 ASN A C 1
ATOM 636 O O . ASN A 1 84 ? 20.762 13.774 -4.499 1.00 92.75 84 ASN A O 1
ATOM 640 N N . GLY A 1 85 ? 21.668 11.738 -4.752 1.00 96.00 85 GLY A N 1
ATOM 641 C CA . GLY A 1 85 ? 22.312 11.683 -3.435 1.00 96.00 85 GLY A CA 1
ATOM 642 C C . GLY A 1 85 ? 21.466 11.078 -2.310 1.00 96.00 85 GLY A C 1
ATOM 643 O O . GLY A 1 85 ? 22.009 10.860 -1.231 1.00 96.00 85 GLY A O 1
ATOM 644 N N . ASP A 1 86 ? 20.194 10.746 -2.551 1.00 95.12 86 ASP A N 1
ATOM 645 C CA . ASP A 1 86 ? 19.327 10.071 -1.577 1.00 95.12 86 ASP A CA 1
ATOM 646 C C . ASP A 1 86 ? 19.100 8.603 -1.965 1.00 95.12 86 ASP A C 1
ATOM 648 O O . ASP A 1 86 ? 18.750 8.299 -3.103 1.00 95.12 86 ASP A O 1
ATOM 652 N N . SER A 1 87 ? 19.318 7.687 -1.021 1.00 96.44 87 SER A N 1
ATOM 653 C CA . SER A 1 87 ? 19.152 6.234 -1.202 1.00 96.44 87 SER A CA 1
ATOM 654 C C . SER A 1 87 ? 17.896 5.679 -0.531 1.00 96.44 87 SER A C 1
ATOM 656 O O . SER A 1 87 ? 17.614 4.487 -0.662 1.00 96.44 87 SER A O 1
ATOM 658 N N . ILE A 1 88 ? 17.155 6.523 0.190 1.00 96.19 88 ILE A N 1
ATOM 659 C CA . ILE A 1 88 ? 15.988 6.116 0.960 1.00 96.19 88 ILE A CA 1
ATOM 660 C C . ILE A 1 88 ? 14.750 6.218 0.075 1.00 96.19 88 ILE A C 1
ATOM 662 O O . ILE A 1 88 ? 14.344 7.289 -0.379 1.00 96.19 88 ILE A O 1
ATOM 666 N N . TYR A 1 89 ? 14.096 5.085 -0.126 1.00 94.12 89 TYR A N 1
ATOM 667 C CA . TYR A 1 89 ? 12.730 5.038 -0.610 1.00 94.12 89 TYR A CA 1
ATOM 668 C C . TYR A 1 89 ? 11.844 5.210 0.618 1.00 94.12 89 TYR A C 1
ATOM 670 O O . TYR A 1 89 ? 11.783 4.349 1.488 1.00 94.12 89 TYR A O 1
ATOM 678 N N . ASN A 1 90 ? 11.277 6.410 0.757 1.00 93.06 90 ASN A N 1
ATOM 679 C CA . ASN A 1 90 ? 10.603 6.852 1.983 1.00 93.06 90 ASN A CA 1
ATOM 680 C C . ASN A 1 90 ? 9.163 6.335 2.112 1.00 93.06 90 ASN A C 1
ATOM 682 O O . ASN A 1 90 ? 8.584 6.406 3.190 1.00 93.06 90 ASN A O 1
ATOM 686 N N . GLY A 1 91 ? 8.566 5.882 1.011 1.00 94.44 91 GLY A N 1
ATOM 687 C CA . GLY A 1 91 ? 7.233 5.292 0.995 1.00 94.44 91 GLY A CA 1
ATOM 688 C C . GLY A 1 91 ? 6.105 6.214 1.435 1.00 94.44 91 GLY A C 1
ATOM 689 O O . GLY A 1 91 ? 5.169 5.780 2.089 1.00 94.44 91 GLY A O 1
ATOM 690 N N . ALA A 1 92 ? 6.182 7.513 1.133 1.00 94.75 92 ALA A N 1
ATOM 691 C CA . ALA A 1 92 ? 5.184 8.473 1.612 1.00 94.75 92 ALA A CA 1
ATOM 692 C C . ALA A 1 92 ? 3.775 8.206 1.047 1.00 94.75 92 ALA A C 1
ATOM 694 O O . ALA A 1 92 ? 2.793 8.251 1.784 1.00 94.75 92 ALA A O 1
ATOM 695 N N . VAL A 1 93 ? 3.678 7.945 -0.261 1.00 93.81 93 VAL A N 1
ATOM 696 C CA . VAL A 1 93 ? 2.409 7.629 -0.944 1.00 93.81 93 VAL A CA 1
ATOM 697 C C . VAL A 1 93 ? 2.135 6.132 -0.875 1.00 93.81 93 VAL A C 1
ATOM 699 O O . VAL A 1 93 ? 1.054 5.723 -0.463 1.00 93.81 93 VAL A O 1
ATOM 702 N N . ASP A 1 94 ? 3.147 5.357 -1.242 1.00 92.75 94 ASP A N 1
ATOM 703 C CA . ASP A 1 94 ? 3.166 3.905 -1.217 1.00 92.75 94 ASP A CA 1
ATOM 704 C C . ASP A 1 94 ? 4.201 3.488 -0.164 1.00 92.75 94 ASP A C 1
ATOM 706 O O . ASP A 1 94 ? 5.392 3.486 -0.452 1.00 92.75 94 ASP A O 1
ATOM 710 N N . ASN A 1 95 ? 3.842 3.383 1.120 1.00 93.50 95 ASN A N 1
ATOM 711 C CA . ASN A 1 95 ? 2.507 3.098 1.670 1.00 93.50 95 ASN A CA 1
ATOM 712 C C . ASN A 1 95 ? 2.102 3.863 2.942 1.00 93.50 95 ASN A C 1
ATOM 714 O O . ASN A 1 95 ? 1.026 3.623 3.507 1.00 93.50 95 ASN A O 1
ATOM 718 N N . ALA A 1 96 ? 2.937 4.785 3.420 1.00 96.38 96 ALA A N 1
ATOM 719 C CA . ALA A 1 96 ? 2.763 5.440 4.712 1.00 96.38 96 ALA A CA 1
ATOM 720 C C . ALA A 1 96 ? 1.445 6.223 4.798 1.00 96.38 96 ALA A C 1
ATOM 722 O O . ALA A 1 96 ? 0.810 6.236 5.854 1.00 96.38 96 ALA A O 1
ATOM 723 N N . LEU A 1 97 ? 0.984 6.822 3.692 1.00 97.69 97 LEU A N 1
ATOM 724 C CA . LEU A 1 97 ? -0.330 7.464 3.610 1.00 97.69 97 LEU A CA 1
ATOM 725 C C . LEU A 1 97 ? -1.472 6.477 3.901 1.00 97.69 97 LEU A C 1
ATOM 727 O O . LEU A 1 97 ? -2.399 6.815 4.639 1.00 97.69 97 LEU A O 1
ATOM 731 N N . GLY A 1 98 ? -1.396 5.257 3.364 1.00 97.56 98 GLY A N 1
ATOM 732 C CA . GLY A 1 98 ? -2.368 4.195 3.624 1.00 97.56 98 GLY A CA 1
ATOM 733 C C . GLY A 1 98 ? -2.374 3.778 5.095 1.00 97.56 98 GLY A C 1
ATOM 734 O O . GLY A 1 98 ? -3.436 3.716 5.717 1.00 97.56 98 GLY A O 1
ATOM 735 N N . CYS A 1 99 ? -1.193 3.586 5.689 1.00 98.12 99 CYS A N 1
ATOM 736 C CA . CYS A 1 99 ? -1.058 3.312 7.123 1.00 98.12 99 CYS A CA 1
ATOM 737 C C . CYS A 1 99 ? -1.605 4.453 7.998 1.00 98.12 99 CYS A C 1
ATOM 739 O O . CYS A 1 99 ? -2.314 4.204 8.975 1.00 98.12 99 CYS A O 1
ATOM 741 N N . ALA A 1 100 ? -1.329 5.710 7.640 1.00 98.31 100 ALA A N 1
ATOM 742 C CA . ALA A 1 100 ? -1.848 6.875 8.349 1.00 98.31 100 ALA A CA 1
ATOM 743 C C . ALA A 1 100 ? -3.382 6.945 8.276 1.00 98.31 100 ALA A C 1
ATOM 745 O O . ALA A 1 100 ? -4.040 7.161 9.296 1.00 98.31 100 ALA A O 1
ATOM 746 N N . ALA A 1 101 ? -3.963 6.698 7.098 1.00 98.38 101 ALA A N 1
ATOM 747 C CA . ALA A 1 101 ? -5.410 6.625 6.919 1.00 98.38 101 ALA A CA 1
ATOM 748 C C . ALA A 1 101 ? -6.031 5.479 7.736 1.00 98.38 101 ALA A C 1
ATOM 750 O O . ALA A 1 101 ? -7.082 5.664 8.353 1.00 98.38 101 ALA A O 1
ATOM 751 N N . LEU A 1 102 ? -5.364 4.322 7.802 1.00 98.50 102 LEU A N 1
ATOM 752 C CA . LEU A 1 102 ? -5.808 3.173 8.590 1.00 98.50 102 LEU A CA 1
ATOM 753 C C . LEU A 1 102 ? -5.851 3.497 10.095 1.00 98.50 102 LEU A C 1
ATOM 755 O O . LEU A 1 102 ? -6.854 3.225 10.757 1.00 98.50 102 LEU A O 1
ATOM 759 N N . LEU A 1 103 ? -4.803 4.137 10.626 1.00 98.50 103 LEU A N 1
ATOM 760 C CA . LEU A 1 103 ? -4.738 4.579 12.027 1.00 98.50 103 LEU A CA 1
ATOM 761 C C . LEU A 1 103 ? -5.761 5.681 12.343 1.00 98.50 103 LEU A C 1
ATOM 763 O O . LEU A 1 103 ? -6.391 5.664 13.408 1.00 98.50 103 LEU A O 1
ATOM 767 N N . ALA A 1 104 ? -5.965 6.623 11.419 1.00 98.56 104 ALA A N 1
ATOM 768 C CA . ALA A 1 104 ? -6.981 7.663 11.553 1.00 98.56 104 ALA A CA 1
ATOM 769 C C . ALA A 1 104 ? -8.395 7.060 11.596 1.00 98.56 104 ALA A C 1
ATOM 771 O O . ALA A 1 104 ? -9.186 7.406 12.476 1.00 98.56 104 ALA A O 1
ATOM 772 N N . ALA A 1 105 ? -8.696 6.102 10.712 1.00 98.38 105 ALA A N 1
ATOM 773 C CA . ALA A 1 105 ? -9.967 5.383 10.712 1.00 98.38 105 ALA A CA 1
ATOM 774 C C . ALA A 1 105 ? -10.178 4.600 12.018 1.00 98.38 105 ALA A C 1
ATOM 776 O O . ALA A 1 105 ? -11.250 4.688 12.618 1.00 98.38 105 ALA A O 1
ATOM 777 N N . ALA A 1 106 ? -9.153 3.892 12.505 1.00 98.44 106 ALA A N 1
ATOM 778 C CA . ALA A 1 106 ? -9.215 3.176 13.780 1.00 98.44 106 ALA A CA 1
ATOM 779 C C . ALA A 1 106 ? -9.543 4.103 14.957 1.00 98.44 106 ALA A C 1
ATOM 781 O O . ALA A 1 106 ? -10.406 3.791 15.783 1.00 98.44 106 ALA A O 1
ATOM 782 N N . THR A 1 107 ? -8.912 5.278 14.991 1.00 98.44 107 THR A N 1
ATOM 783 C CA . THR A 1 107 ? -9.172 6.308 16.003 1.00 98.44 107 THR A CA 1
ATOM 784 C C . THR A 1 107 ? -10.611 6.818 15.923 1.00 98.44 107 THR A C 1
ATOM 786 O O . THR A 1 107 ? -11.308 6.851 16.939 1.00 98.44 107 THR A O 1
ATOM 789 N N . ALA A 1 108 ? -11.088 7.142 14.717 1.00 98.38 108 ALA A N 1
ATOM 790 C CA . ALA A 1 108 ? -12.448 7.627 14.499 1.00 98.38 108 ALA A CA 1
ATOM 791 C C . ALA A 1 108 ? -13.505 6.594 14.924 1.00 98.38 108 ALA A C 1
ATOM 793 O O . ALA A 1 108 ? -14.436 6.927 15.656 1.00 98.38 108 ALA A O 1
ATOM 794 N N . PHE A 1 109 ? -13.343 5.321 14.546 1.00 98.44 109 PHE A N 1
ATOM 795 C CA . PHE A 1 109 ? -14.279 4.264 14.940 1.00 98.44 109 PHE A CA 1
ATOM 796 C C . PHE A 1 109 ? -14.284 3.996 16.443 1.00 98.44 109 PHE A C 1
ATOM 798 O O . PHE A 1 109 ? -15.341 3.713 17.008 1.00 98.44 109 PHE A O 1
ATOM 805 N N . ARG A 1 110 ? -13.133 4.114 17.115 1.00 97.44 110 ARG A N 1
ATOM 806 C CA . ARG A 1 110 ? -13.054 3.940 18.570 1.00 97.44 110 ARG A CA 1
ATOM 807 C C . ARG A 1 110 ? -13.807 5.029 19.342 1.00 97.44 110 ARG A C 1
ATOM 809 O O . ARG A 1 110 ? -14.268 4.754 20.454 1.00 97.44 110 ARG A O 1
ATOM 816 N N . GLN A 1 111 ? -13.895 6.233 18.775 1.00 98.12 111 GLN A N 1
ATOM 817 C CA . GLN A 1 111 ? -14.555 7.411 19.354 1.00 98.12 111 GLN A CA 1
ATOM 818 C C . GLN A 1 111 ? -16.010 7.589 18.885 1.00 98.12 111 GLN A C 1
ATOM 820 O O . GLN A 1 111 ? -16.743 8.399 19.451 1.00 98.12 111 GLN A O 1
ATOM 825 N N . ALA A 1 112 ? -16.439 6.848 17.859 1.00 97.81 112 ALA A N 1
ATOM 826 C CA . ALA A 1 112 ? -17.762 6.985 17.265 1.00 97.81 112 ALA A CA 1
ATOM 827 C C . ALA A 1 112 ? -18.890 6.730 18.278 1.00 97.81 112 ALA A C 1
ATOM 829 O O . ALA A 1 112 ? -18.859 5.777 19.059 1.00 97.81 112 ALA A O 1
ATOM 830 N N . THR A 1 113 ? -19.918 7.580 18.224 1.00 96.50 113 THR A N 1
ATOM 831 C CA . THR A 1 113 ? -21.159 7.436 18.993 1.00 96.50 113 THR A CA 1
ATOM 832 C C . THR A 1 113 ? -22.350 7.596 18.035 1.00 96.50 113 THR A C 1
ATOM 834 O O . THR A 1 113 ? -22.493 8.669 17.450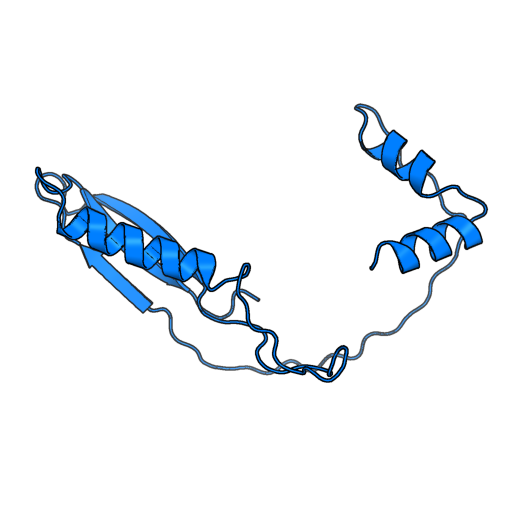 1.00 96.50 113 THR A O 1
ATOM 837 N N . PRO A 1 114 ? -23.203 6.569 17.845 1.00 95.62 114 PRO A N 1
ATOM 838 C CA . PRO A 1 114 ? -23.118 5.247 18.466 1.00 95.62 114 PRO A CA 1
ATOM 839 C C . PRO A 1 114 ? -21.909 4.431 17.959 1.00 95.62 114 PRO A C 1
ATOM 841 O O . PRO A 1 114 ? -21.433 4.663 16.845 1.00 95.62 114 PRO A O 1
ATOM 844 N N . PRO A 1 115 ? -21.416 3.463 18.754 1.00 97.38 115 PRO A N 1
ATOM 845 C CA . PRO A 1 115 ? -20.364 2.546 18.318 1.00 97.38 115 PRO A CA 1
ATOM 846 C C . PRO A 1 115 ? -20.823 1.687 17.124 1.00 97.38 115 PRO A C 1
ATOM 848 O O . PRO A 1 115 ? -22.027 1.460 16.947 1.00 97.38 115 PRO A O 1
ATOM 851 N N . PRO A 1 116 ? -19.889 1.158 16.313 1.00 98.06 116 PRO A N 1
ATOM 852 C CA . PRO A 1 116 ? -20.233 0.371 15.136 1.00 98.06 116 PRO A CA 1
ATOM 853 C C . PRO A 1 116 ? -21.018 -0.897 15.499 1.00 98.06 116 PRO A C 1
ATOM 855 O O . PRO A 1 116 ? -20.733 -1.598 16.471 1.00 98.06 116 PRO A O 1
ATOM 858 N N . GLY A 1 117 ? -22.027 -1.214 14.682 1.00 98.44 117 GLY A N 1
ATOM 859 C CA . GLY A 1 117 ? -22.836 -2.420 14.870 1.00 98.44 117 GLY A CA 1
ATOM 860 C C . GLY A 1 117 ? -22.089 -3.713 14.529 1.00 98.44 117 GLY A C 1
ATOM 861 O O . GLY A 1 117 ? -22.352 -4.739 15.146 1.00 98.44 117 GLY A O 1
ATOM 862 N N . ARG A 1 118 ? -21.159 -3.656 13.568 1.00 98.81 118 ARG A N 1
ATOM 863 C CA . ARG A 1 118 ? -20.306 -4.770 13.116 1.00 98.81 118 ARG A CA 1
ATOM 864 C C . ARG A 1 118 ? -18.897 -4.624 13.666 1.00 98.81 118 ARG A C 1
ATOM 866 O O . ARG A 1 118 ? -18.470 -3.503 13.934 1.00 98.81 118 ARG A O 1
ATOM 873 N N . SER A 1 119 ? -18.191 -5.739 13.802 1.00 98.81 119 SER A N 1
ATOM 874 C CA . SER A 1 119 ? -16.773 -5.713 14.146 1.00 98.81 119 SER A CA 1
ATOM 875 C C . SER A 1 119 ? -15.964 -5.108 13.005 1.00 98.81 119 SER A C 1
ATOM 877 O O . SER A 1 119 ? -16.278 -5.300 11.829 1.00 98.81 119 SER A O 1
ATOM 879 N N . ILE A 1 120 ? -14.921 -4.363 13.346 1.00 98.75 120 ILE A N 1
ATOM 880 C CA . ILE A 1 120 ? -14.029 -3.739 12.372 1.00 98.75 120 ILE A CA 1
ATOM 881 C C . ILE A 1 120 ? -12.636 -4.319 12.558 1.00 98.75 120 ILE A C 1
ATOM 883 O O . ILE A 1 120 ? -12.123 -4.346 13.675 1.00 98.75 120 ILE A O 1
ATOM 887 N N . VAL A 1 121 ? -12.038 -4.791 11.469 1.00 98.75 121 VAL A N 1
ATOM 888 C CA . VAL A 1 121 ? -10.655 -5.266 11.434 1.00 98.75 121 VAL A CA 1
ATOM 889 C C . VAL A 1 121 ? -9.800 -4.198 10.770 1.00 98.75 121 VAL A C 1
ATOM 891 O O . VAL A 1 121 ? -10.116 -3.748 9.671 1.00 98.75 121 VAL A O 1
ATOM 894 N N . PHE A 1 122 ? -8.711 -3.820 11.428 1.00 98.69 122 PHE A N 1
ATOM 895 C CA . PHE A 1 122 ? -7.652 -2.995 10.863 1.00 98.69 122 PHE A CA 1
ATOM 896 C C . PHE A 1 122 ? -6.443 -3.893 10.638 1.00 98.69 122 PHE A C 1
ATOM 898 O O . PHE A 1 122 ? -5.932 -4.486 11.590 1.00 98.69 122 PHE A O 1
ATOM 905 N N . LEU A 1 123 ? -6.019 -4.026 9.385 1.00 98.44 123 LEU A N 1
ATOM 906 C CA . LEU A 1 123 ? -4.949 -4.936 8.994 1.00 98.44 123 LEU A CA 1
ATOM 907 C C . LEU A 1 123 ? -3.861 -4.198 8.224 1.00 98.44 123 LEU A C 1
ATOM 909 O O . LEU A 1 123 ? -4.099 -3.715 7.122 1.00 98.44 123 LEU A O 1
ATOM 913 N N . ALA A 1 124 ? -2.666 -4.141 8.800 1.00 98.25 124 ALA A N 1
ATOM 914 C CA . ALA A 1 124 ? -1.468 -3.707 8.102 1.00 98.25 124 ALA A CA 1
ATOM 915 C C . ALA A 1 124 ? -0.694 -4.944 7.621 1.00 98.25 124 ALA A C 1
ATOM 917 O O . ALA A 1 124 ? -0.107 -5.673 8.427 1.00 98.25 124 ALA A O 1
ATOM 918 N N . PHE A 1 125 ? -0.734 -5.199 6.316 1.00 97.25 125 PHE A N 1
ATOM 919 C CA . PHE A 1 125 ? 0.013 -6.264 5.655 1.00 97.25 125 PHE A CA 1
ATOM 920 C C . PHE A 1 125 ? 1.497 -5.931 5.525 1.00 97.25 125 PHE A C 1
ATOM 922 O O . PHE A 1 125 ? 1.909 -4.783 5.648 1.00 97.25 125 PHE A O 1
ATOM 929 N N . THR A 1 126 ? 2.291 -6.950 5.240 1.00 96.69 126 THR A N 1
ATOM 930 C CA . THR A 1 126 ? 3.698 -6.823 4.869 1.00 96.69 126 THR A CA 1
ATOM 931 C C . THR A 1 126 ? 3.986 -7.679 3.634 1.00 96.69 126 THR A C 1
ATOM 933 O O . THR A 1 126 ? 3.209 -8.592 3.345 1.00 96.69 126 THR A O 1
ATOM 936 N N . ALA A 1 127 ? 5.125 -7.454 2.979 1.00 93.62 127 ALA A N 1
ATOM 937 C CA . ALA A 1 127 ? 5.551 -8.119 1.749 1.00 93.62 127 ALA A CA 1
ATOM 938 C C . ALA A 1 127 ? 4.576 -7.913 0.574 1.00 93.62 127 ALA A C 1
ATOM 940 O O . ALA A 1 127 ? 4.276 -8.866 -0.145 1.00 93.62 127 ALA A O 1
ATOM 941 N N . GLU A 1 128 ? 4.050 -6.696 0.430 1.00 94.31 128 GLU A N 1
ATOM 942 C CA . GLU A 1 128 ? 3.196 -6.313 -0.703 1.00 94.31 128 GLU A CA 1
ATOM 943 C C . GLU A 1 128 ? 4.020 -5.850 -1.914 1.00 94.31 128 GLU A C 1
ATOM 945 O O . GLU A 1 128 ? 3.684 -6.236 -3.034 1.00 94.31 128 GLU A O 1
ATOM 950 N N . GLU A 1 129 ? 5.123 -5.132 -1.664 1.00 86.31 129 GLU A N 1
ATOM 951 C CA . GLU A 1 129 ? 6.061 -4.621 -2.682 1.00 86.31 129 GLU A CA 1
ATOM 952 C C . GLU A 1 129 ? 6.801 -5.738 -3.438 1.00 86.31 129 GLU A C 1
ATOM 954 O O . GLU A 1 129 ? 6.887 -5.672 -4.689 1.00 86.31 129 GLU A O 1
#